Protein 7TFM (pdb70)

Radius of gyration: 14.48 Å; Cα contacts (8 Å, |Δi|>4): 204; chains: 1; bounding box: 37×33×37 Å

Sequence (142 aa):
TQQPEWTQAASDLMARTAALARKKANGYLDPVVHLAYVMFEDENSLASRVVRKLGAASSVKKDDGLEARVDAIPTQMPAPTQPRPNSDMMMRVMNTAEQERVALGDTLMAADDHFLLALHESKKEVGRILDAAGAGKKAIRTTLLLEMRK

Solvent-accessible surface area: 7739 Å² total; per-residue (Å²): 176,127,170,32,120,76,35,167,62,0,53,76,20,34,58,81,0,37,63,12,0,97,152,51,23,1,19,128,10,25,0,0,0,0,0,18,3,4,9,69,76,138,88,26,33,1,18,87,2,15,142,133,58,68,16,60,108,7,74,110,34,0,63,64,70,1,87,67,32,107,84,84,164,123,21,42,116,112,10,142,47,31,80,57,0,106,102,0,37,91,17,0,38,114,22,20,87,85,63,64,54,111,58,6,20,17,32,0,0,1,7,0,0,16,50,3,163,57,0,3,155,40,0,82,94,15,42,0,20,78,164,34,3,82,58,10,0,89,81,55,107,178

Structure (mmCIF, N/CA/C/O backbone):
data_7TFM
#
_entry.id   7TFM
#
_cell.length_a   60.971
_cell.length_b   60.971
_cell.length_c   71.807
_cell.angle_alpha   90.000
_cell.angle_beta   90.000
_cell.angle_gamma   90.000
#
_symmetry.space_group_name_H-M   'P 41 21 2'
#
loop_
_entity.id
_entity.t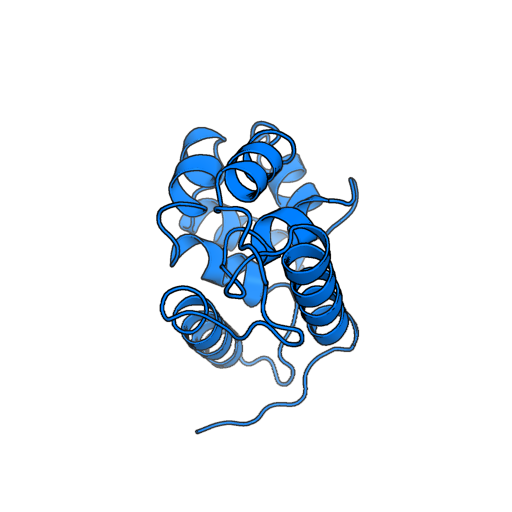ype
_entity.pdbx_description
1 polymer 'ATP-dependent Clp protease subunit, heat shock protein 100 (HSP100)'
2 non-polymer GLYCEROL
3 water water
#
loop_
_atom_site.group_PDB
_atom_site.id
_atom_site.type_symbol
_atom_site.label_atom_id
_atom_site.label_alt_id
_atom_site.label_comp_id
_atom_site.label_asym_id
_atom_site.label_entity_id
_atom_site.label_seq_id
_atom_site.pdbx_PDB_ins_code
_atom_site.Cartn_x
_atom_site.Cartn_y
_atom_site.Cartn_z
_atom_site.occupancy
_atom_site.B_iso_or_equiv
_atom_site.auth_seq_id
_atom_site.auth_comp_id
_atom_site.auth_asym_id
_atom_site.auth_atom_id
_atom_site.pdbx_PDB_model_num
ATOM 1 N N . THR A 1 3 ? -10.344 9.598 23.243 1.00 45.16 3 THR A N 1
ATOM 2 C CA . THR A 1 3 ? -8.990 9.957 22.834 1.00 45.07 3 THR A CA 1
ATOM 3 C C . THR A 1 3 ? -8.257 10.696 23.949 1.00 42.88 3 THR A C 1
ATOM 4 O O . THR A 1 3 ? -8.701 11.754 24.401 1.00 43.05 3 THR A O 1
ATOM 8 N N . GLN A 1 4 ? -7.131 10.136 24.385 1.00 40.00 4 GLN A N 1
ATOM 9 C CA . GLN A 1 4 ? -6.376 10.734 25.477 1.00 38.31 4 GLN A CA 1
ATOM 10 C C . GLN A 1 4 ? -5.801 12.078 25.056 1.00 35.15 4 GLN A C 1
ATOM 11 O O . GLN A 1 4 ? -5.309 12.244 23.936 1.00 35.61 4 GLN A O 1
ATOM 17 N N . GLN A 1 5 ? -5.869 13.048 25.966 1.00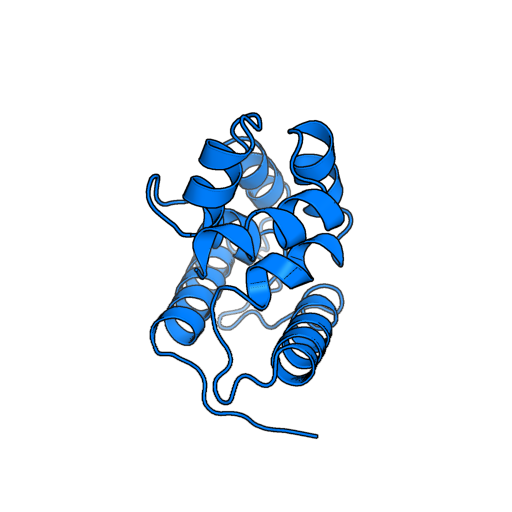 31.16 5 GLN A N 1
ATOM 18 C CA . GLN A 1 5 ? -5.222 14.343 25.794 1.00 29.01 5 GLN A CA 1
ATOM 19 C C . GLN A 1 5 ? -4.245 14.511 26.950 1.00 26.21 5 GLN A C 1
ATOM 20 O O . GLN A 1 5 ? -4.522 15.238 27.915 1.00 26.07 5 GLN A O 1
ATOM 26 N N . PRO A 1 6 ? -3.095 13.849 26.886 1.00 24.66 6 PRO A N 1
ATOM 27 C CA . PRO A 1 6 ? -2.131 13.935 27.982 1.00 23.56 6 PRO A CA 1
ATOM 28 C C . PRO A 1 6 ? -1.451 15.292 28.015 1.00 23.12 6 PRO A C 1
ATOM 29 O O . PRO A 1 6 ? -1.374 16.017 27.019 1.00 23.66 6 PRO A O 1
ATOM 33 N N . GLU A 1 7 ? -0.943 15.624 29.193 1.00 22.43 7 GLU A N 1
ATOM 34 C CA . GLU A 1 7 ? -0.032 16.745 29.321 1.00 23.38 7 GLU A CA 1
ATOM 35 C C . GLU A 1 7 ? 1.271 16.414 28.598 1.00 21.74 7 GLU A C 1
ATOM 36 O O . GLU A 1 7 ? 1.689 15.253 28.529 1.00 21.56 7 GLU A O 1
ATOM 42 N N . TRP A 1 8 ? 1.893 17.438 28.023 1.00 21.66 8 TRP A N 1
ATOM 43 C CA . TRP A 1 8 ? 3.173 17.305 27.346 1.00 21.22 8 TRP A CA 1
ATOM 44 C C . TRP A 1 8 ? 4.261 17.914 28.214 1.00 21.16 8 TRP A C 1
ATOM 45 O O . TRP A 1 8 ? 4.033 18.912 28.901 1.00 22.39 8 TRP A O 1
ATOM 56 N N . THR A 1 9 ? 5.450 17.317 28.176 1.00 21.10 9 THR A N 1
ATOM 57 C CA . THR A 1 9 ? 6.600 17.989 28.761 1.00 21.16 9 THR A CA 1
ATOM 58 C C . THR A 1 9 ? 6.867 19.282 27.999 1.00 21.16 9 THR A C 1
ATOM 59 O O . THR A 1 9 ? 6.517 19.420 26.821 1.00 20.47 9 THR A O 1
ATOM 63 N N . GLN A 1 10 ? 7.484 20.244 28.688 1.00 22.32 10 GLN A N 1
ATOM 64 C CA . GLN A 1 10 ? 7.854 21.482 28.016 1.00 24.17 10 GLN A CA 1
ATOM 65 C C . GLN A 1 10 ? 8.776 21.201 26.838 1.00 22.41 10 GLN A C 1
ATOM 66 O O . GLN A 1 10 ? 8.671 21.849 25.791 1.00 22.29 10 GLN A O 1
ATOM 72 N N . ALA A 1 11 ? 9.671 20.218 26.979 1.00 21.30 11 ALA A N 1
ATOM 73 C CA . ALA A 1 11 ? 10.583 19.900 25.885 1.00 21.57 11 ALA A CA 1
ATOM 74 C C . ALA A 1 11 ? 9.830 19.376 24.666 1.00 19.86 11 ALA A C 1
ATOM 75 O O . ALA A 1 11 ? 10.144 19.744 23.528 1.00 20.42 11 ALA A O 1
ATOM 77 N N . ALA A 1 12 ? 8.832 18.513 24.881 1.00 19.67 12 ALA A N 1
ATOM 78 C CA . ALA A 1 12 ? 8.044 18.005 23.760 1.00 18.89 12 ALA A CA 1
ATOM 79 C C . ALA A 1 12 ? 7.287 19.134 23.069 1.00 18.36 12 ALA A C 1
ATOM 80 O O . ALA A 1 12 ? 7.265 19.222 21.832 1.00 18.84 12 ALA A O 1
ATOM 82 N N . SER A 1 13 ? 6.671 20.020 23.853 1.00 18.81 13 SER A N 1
ATOM 83 C CA . SER A 1 13 ? 5.991 21.163 23.253 1.00 18.49 13 SER A CA 1
ATOM 84 C C . SER A 1 13 ? 6.962 22.031 22.463 1.00 18.27 13 SER A C 1
ATOM 85 O O . SER A 1 13 ? 6.623 22.534 21.387 1.00 18.53 13 SER A O 1
ATOM 88 N N . ASP A 1 14 ? 8.180 22.216 22.973 1.00 18.33 14 ASP A N 1
ATOM 89 C CA . ASP A 1 14 ? 9.138 23.042 22.248 1.00 18.05 14 ASP A CA 1
ATOM 90 C C . ASP A 1 14 ? 9.633 22.372 20.972 1.00 16.93 14 ASP A C 1
ATOM 91 O O . ASP A 1 14 ? 9.892 23.057 19.975 1.00 17.26 14 ASP A O 1
ATOM 96 N N . LEU A 1 15 ? 9.806 21.047 20.979 1.00 16.87 15 LEU A N 1
ATOM 97 C CA . LEU A 1 15 ? 10.1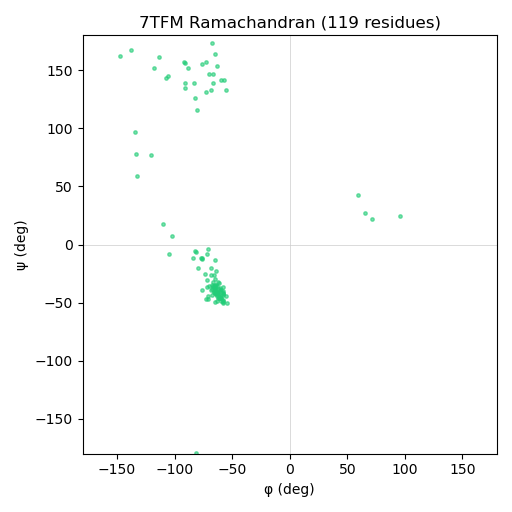55 20.375 19.734 1.00 17.50 15 LEU A CA 1
ATOM 98 C C . LEU A 1 15 ? 9.100 20.642 18.669 1.00 17.38 15 LEU A C 1
ATOM 99 O O . LEU A 1 15 ? 9.428 20.883 17.502 1.00 17.15 15 LEU A O 1
ATOM 104 N N . MET A 1 16 ? 7.825 20.640 19.058 1.00 17.14 16 MET A N 1
ATOM 105 C CA . MET A 1 16 ? 6.778 20.898 18.075 1.00 16.49 16 MET A CA 1
ATOM 106 C C . MET A 1 16 ? 6.755 22.361 17.647 1.00 15.94 16 MET A C 1
ATOM 107 O O . MET A 1 16 ? 6.505 22.663 16.475 1.00 16.84 16 MET A O 1
ATOM 112 N N . ALA A 1 17 ? 7.019 23.287 18.574 1.00 15.90 17 ALA A N 1
ATOM 113 C CA . ALA A 1 17 ? 7.120 24.693 18.191 1.00 16.34 17 ALA A CA 1
ATOM 114 C C . ALA A 1 17 ? 8.256 24.907 17.198 1.00 15.31 17 ALA A C 1
ATOM 115 O O . ALA A 1 17 ? 8.104 25.640 16.211 1.00 15.39 17 ALA A O 1
ATOM 117 N N . ARG A 1 18 ? 9.403 24.266 17.435 1.00 15.23 18 ARG A N 1
ATOM 118 C CA . ARG A 1 18 ? 10.525 24.393 16.514 1.00 15.46 18 ARG A CA 1
ATOM 119 C C . ARG A 1 18 ? 10.201 23.761 15.166 1.00 14.76 18 ARG A C 1
ATOM 120 O O . ARG A 1 18 ? 10.620 24.268 14.120 1.00 14.95 18 ARG A O 1
ATOM 128 N N . THR A 1 19 ? 9.447 22.660 15.174 1.00 14.79 19 THR A N 1
ATOM 129 C CA . THR A 1 19 ? 9.004 22.027 13.936 1.00 14.61 19 THR A CA 1
ATOM 130 C C . THR A 1 19 ? 8.125 22.974 13.125 1.00 14.76 19 THR A C 1
ATOM 131 O O . THR A 1 19 ? 8.311 23.136 11.910 1.00 15.33 19 THR A O 1
ATOM 135 N N . ALA A 1 20 ? 7.165 23.623 13.790 1.00 14.72 20 ALA A N 1
ATOM 136 C CA . ALA A 1 20 ? 6.292 24.564 13.106 1.00 14.87 20 ALA A CA 1
ATOM 137 C C . ALA A 1 20 ? 7.076 25.765 12.589 1.00 14.42 20 ALA A C 1
ATOM 138 O O . ALA A 1 20 ? 6.797 26.272 11.499 1.00 14.90 20 ALA A O 1
ATOM 140 N N . ALA A 1 21 ? 8.063 26.234 13.354 1.00 14.26 21 ALA A N 1
ATOM 141 C CA . ALA A 1 21 ? 8.861 27.365 12.895 1.00 14.47 21 ALA A CA 1
ATOM 142 C C . ALA A 1 21 ? 9.701 26.988 11.682 1.00 14.52 21 ALA A C 1
ATOM 143 O O . ALA A 1 21 ? 9.884 27.800 10.766 1.00 14.87 21 ALA A O 1
ATOM 145 N N . LEU A 1 22 ? 10.208 25.757 11.652 1.00 14.48 22 LEU A N 1
ATOM 146 C CA . LEU A 1 22 ? 10.988 25.295 10.510 1.00 14.43 22 LEU A CA 1
ATOM 147 C C . LEU A 1 22 ? 10.128 25.232 9.253 1.00 14.08 22 LEU A C 1
ATOM 148 O O . LEU A 1 22 ? 10.514 25.742 8.193 1.00 14.22 22 LEU A O 1
ATOM 153 N N . ALA A 1 23 ? 8.956 24.607 9.350 1.00 14.27 23 ALA A N 1
ATOM 154 C CA . ALA A 1 23 ? 8.090 24.491 8.184 1.00 14.15 23 ALA A CA 1
ATOM 155 C C . ALA A 1 23 ? 7.704 25.864 7.654 1.00 14.34 23 ALA A C 1
ATOM 156 O O . ALA A 1 23 ? 7.662 26.077 6.437 1.00 14.68 23 ALA A O 1
ATOM 158 N N . ARG A 1 24 ? 7.446 26.816 8.555 1.00 14.27 24 ARG A N 1
ATOM 159 C CA . ARG A 1 24 ? 7.081 28.162 8.130 1.00 14.20 24 ARG A CA 1
ATOM 160 C C . ARG A 1 24 ? 8.247 28.869 7.451 1.00 13.94 24 ARG A C 1
ATOM 161 O O . ARG A 1 24 ? 8.063 29.521 6.422 1.00 14.19 24 ARG A O 1
ATOM 169 N N . LYS A 1 25 ? 9.450 28.759 8.019 1.00 14.21 25 LYS A N 1
ATOM 170 C CA . LYS A 1 25 ? 10.621 29.413 7.448 1.00 14.78 25 LYS A CA 1
ATOM 171 C C . LYS A 1 25 ? 10.926 28.904 6.042 1.00 13.98 25 LYS A C 1
ATOM 172 O O . LYS A 1 25 ? 11.403 29.669 5.192 1.00 14.27 25 LYS A O 1
ATOM 178 N N . LYS A 1 26 ? 10.646 27.627 5.780 1.00 13.71 26 LYS A N 1
ATOM 179 C CA . LYS A 1 26 ? 10.821 27.006 4.472 1.00 13.86 26 LYS A CA 1
ATOM 180 C C . LYS A 1 26 ? 9.648 27.273 3.534 1.00 13.97 26 LYS A C 1
ATOM 181 O O . LYS A 1 26 ? 9.706 26.867 2.363 1.00 14.34 26 LYS A O 1
ATOM 187 N N . ALA A 1 27 ? 8.584 27.918 4.023 1.00 13.84 27 ALA A N 1
ATOM 188 C CA . ALA A 1 27 ? 7.392 28.180 3.224 1.00 14.46 27 ALA A CA 1
ATOM 189 C C . ALA A 1 27 ? 6.765 26.879 2.722 1.00 13.89 27 ALA A C 1
ATOM 190 O O . ALA A 1 27 ? 6.337 26.775 1.571 1.00 15.31 27 ALA A O 1
ATOM 192 N N . ASN A 1 28 ? 6.700 25.879 3.596 1.00 13.66 28 ASN A N 1
ATOM 193 C CA . ASN A 1 28 ? 6.131 24.590 3.237 1.00 14.09 28 ASN A CA 1
ATOM 194 C C . ASN A 1 28 ? 4.636 24.558 3.564 1.00 14.08 28 ASN A C 1
ATOM 195 O O . ASN A 1 28 ? 4.137 25.289 4.427 1.00 15.36 28 ASN A O 1
ATOM 200 N N . GLY A 1 29 ? 3.918 23.670 2.873 1.00 14.83 29 GLY A N 1
ATOM 201 C CA . GLY A 1 29 ? 2.470 23.616 3.002 1.00 15.30 29 GLY A CA 1
ATOM 202 C C . GLY A 1 29 ? 1.942 22.894 4.223 1.00 15.62 29 GLY A C 1
ATOM 203 O O . GLY A 1 29 ? 0.774 23.093 4.580 1.00 16.19 29 GLY A O 1
ATOM 204 N N . TYR A 1 30 ? 2.756 22.043 4.847 1.00 15.25 30 TYR A N 1
ATOM 205 C CA . TYR A 1 30 ? 2.323 21.223 5.970 1.00 15.53 30 TYR A CA 1
ATOM 206 C C . TYR A 1 30 ? 3.499 21.019 6.910 1.00 15.28 30 TYR A C 1
ATOM 207 O O . TYR A 1 30 ? 4.659 21.184 6.524 1.00 17.01 30 TYR A O 1
ATOM 216 N N . LEU A 1 31 ? 3.185 20.612 8.143 1.00 15.80 31 LEU A N 1
ATOM 217 C CA . LEU A 1 31 ? 4.187 20.033 9.029 1.00 15.82 31 LEU A CA 1
ATOM 218 C C . LEU A 1 31 ? 4.358 18.564 8.676 1.00 15.59 31 LEU A C 1
ATOM 219 O O . LEU A 1 31 ? 3.380 17.809 8.648 1.00 16.88 31 LEU A O 1
ATOM 224 N N . ASP A 1 32 ? 5.596 18.161 8.414 1.00 15.12 32 ASP A N 1
ATOM 225 C CA . ASP A 1 32 ? 5.913 16.813 7.993 1.00 15.38 32 ASP A CA 1
ATOM 226 C C . ASP A 1 32 ? 6.813 16.152 9.029 1.00 15.45 32 ASP A C 1
ATOM 227 O O . ASP A 1 32 ? 7.591 16.840 9.702 1.00 15.24 32 ASP A O 1
ATOM 232 N N . PRO A 1 33 ? 6.772 14.823 9.155 1.00 15.72 33 PRO A N 1
ATOM 233 C CA . PRO A 1 33 ? 7.727 14.160 10.054 1.00 15.68 33 PRO A CA 1
ATOM 234 C C . PRO A 1 33 ? 9.172 14.534 9.790 1.00 14.61 33 PRO A C 1
ATOM 235 O O . PRO A 1 33 ? 9.981 14.543 10.727 1.00 14.78 33 PRO A O 1
ATOM 239 N N A VAL A 1 34 ? 9.507 14.847 8.535 0.54 14.72 34 VAL A N 1
ATOM 240 N N B VAL A 1 34 ? 9.550 14.844 8.549 0.46 14.64 34 VAL A N 1
ATOM 241 C CA A VAL A 1 34 ? 10.867 15.235 8.174 0.54 14.95 34 VAL A CA 1
ATOM 242 C CA B VAL A 1 34 ? 10.955 15.181 8.336 0.46 14.73 34 VAL A CA 1
ATOM 243 C C A VAL A 1 34 ? 11.290 16.500 8.919 0.54 14.59 34 VAL A C 1
ATOM 244 C C B VAL A 1 34 ? 11.316 16.515 8.983 0.46 14.46 34 VAL A C 1
ATOM 245 O O A VAL A 1 34 ? 12.445 16.625 9.347 0.54 14.72 34 VAL A O 1
ATOM 246 O O B VAL A 1 34 ? 12.468 16.713 9.392 0.46 14.89 34 VAL A O 1
ATOM 253 N N . HIS A 1 35 ? 10.358 17.442 9.108 1.00 14.42 35 HIS A N 1
ATOM 254 C CA . HIS A 1 35 ? 10.633 18.653 9.883 1.00 14.19 35 HIS A CA 1
ATOM 255 C C . HIS A 1 35 ? 10.948 18.305 11.333 1.00 14.39 35 HIS A C 1
ATOM 256 O O . HIS A 1 35 ? 11.924 18.800 11.910 1.00 14.62 35 HIS A O 1
ATOM 263 N N . LEU A 1 36 ? 10.103 17.472 11.950 1.00 14.44 36 LEU A N 1
ATOM 264 C CA . LEU A 1 36 ? 10.318 17.087 13.341 1.00 14.18 36 LEU A CA 1
ATOM 265 C C . LEU A 1 36 ? 11.633 16.342 13.502 1.00 14.59 36 LEU A C 1
ATOM 266 O O . LEU A 1 36 ? 12.375 16.582 14.462 1.00 14.47 36 LEU A O 1
ATOM 271 N N . ALA A 1 37 ? 11.945 15.436 12.570 1.00 14.70 37 ALA A N 1
ATOM 272 C CA . ALA A 1 37 ? 13.196 14.694 12.658 1.00 14.67 37 ALA A CA 1
ATOM 273 C C . ALA A 1 37 ? 14.397 15.626 12.571 1.00 14.28 37 ALA A C 1
ATOM 274 O O . ALA A 1 37 ? 15.342 15.510 13.358 1.00 14.47 37 ALA A O 1
ATOM 276 N N . TYR A 1 38 ? 14.385 16.565 11.622 1.00 14.41 38 TYR A N 1
ATOM 277 C CA . TYR A 1 38 ? 15.497 17.504 11.552 1.00 14.78 38 TYR A CA 1
ATOM 278 C C . TYR A 1 38 ? 15.642 18.268 12.865 1.00 14.53 38 TYR A C 1
ATOM 279 O O . TYR A 1 38 ? 16.745 18.386 13.412 1.00 14.90 38 TYR A O 1
ATOM 288 N N . VAL A 1 39 ? 14.534 18.801 13.380 1.00 14.34 39 VAL A N 1
ATOM 289 C CA . VAL A 1 39 ? 14.573 19.513 14.653 1.00 15.02 39 VAL A CA 1
ATOM 290 C C . VAL A 1 39 ? 15.170 18.641 15.752 1.00 14.78 39 VAL A C 1
ATOM 291 O O . VAL A 1 39 ? 16.005 19.099 16.542 1.00 15.52 39 VAL A O 1
ATOM 295 N N . MET A 1 40 ? 14.760 17.370 15.820 1.00 14.68 40 MET A N 1
ATOM 296 C CA . MET A 1 40 ? 15.246 16.497 16.887 1.00 14.84 40 MET A CA 1
ATOM 297 C C . MET A 1 40 ? 16.739 16.224 16.772 1.00 14.92 40 MET A C 1
ATOM 298 O O . MET A 1 40 ? 17.390 15.940 17.784 1.00 16.10 40 MET A O 1
ATOM 303 N N . PHE A 1 41 ? 17.292 16.300 15.561 1.00 15.07 41 PHE A N 1
ATOM 304 C CA . PHE A 1 41 ? 18.706 16.069 15.304 1.00 15.87 41 PHE A CA 1
ATOM 305 C C . PHE A 1 41 ? 19.498 17.361 15.103 1.00 16.63 41 PHE A C 1
ATOM 306 O O . PHE A 1 41 ? 20.691 17.310 14.779 1.00 18.16 41 PHE A O 1
ATOM 314 N N . GLU A 1 42 ? 18.879 18.517 15.327 1.00 16.07 42 GLU A N 1
ATOM 315 C CA . GLU A 1 42 ? 19.548 19.780 15.036 1.00 17.27 42 GLU A CA 1
ATOM 316 C C . GLU A 1 42 ? 20.680 20.057 16.018 1.00 17.96 42 GLU A C 1
ATOM 317 O O . GLU A 1 42 ? 21.761 20.498 15.615 1.00 19.43 42 GLU A O 1
ATOM 323 N N . ASP A 1 43 ? 20.450 19.832 17.307 1.00 17.61 43 ASP A N 1
ATOM 324 C CA . ASP A 1 43 ? 21.450 20.122 18.326 1.00 19.60 43 ASP A CA 1
ATOM 325 C C . ASP A 1 43 ? 22.305 18.888 18.570 1.00 18.34 43 ASP A C 1
ATOM 326 O O . ASP A 1 43 ? 21.782 17.783 18.719 1.00 17.87 43 ASP A O 1
ATOM 331 N N . GLU A 1 44 ? 23.625 19.094 18.645 1.00 19.78 44 GLU A N 1
ATOM 332 C CA . GLU A 1 44 ? 24.563 17.980 18.732 1.00 21.83 44 GLU A CA 1
ATOM 333 C C . GLU A 1 44 ? 24.400 17.161 20.004 1.00 20.28 44 GLU A C 1
ATOM 334 O O . GLU A 1 44 ? 24.811 15.999 20.025 1.00 21.33 44 GLU A O 1
ATOM 340 N N . ASN A 1 45 ? 23.824 17.732 21.064 1.00 19.51 45 ASN A N 1
ATOM 341 C CA . ASN A 1 45 ? 23.632 17.015 22.321 1.00 20.92 45 ASN A CA 1
ATOM 342 C C . ASN A 1 45 ? 22.163 16.696 22.595 1.00 19.31 45 ASN A C 1
ATOM 343 O O . ASN A 1 45 ? 21.802 16.380 23.735 1.00 19.89 45 ASN A O 1
ATOM 348 N N . SER A 1 46 ? 21.311 16.761 21.572 1.00 17.81 46 SER A N 1
ATOM 349 C CA . SER A 1 46 ? 19.907 16.405 21.745 1.00 17.85 46 SER A CA 1
ATOM 350 C C . SER A 1 46 ? 19.764 14.918 22.077 1.00 17.19 46 SER A C 1
ATOM 351 O O . SER A 1 46 ? 20.686 14.118 21.885 1.00 17.05 46 SER A O 1
ATOM 354 N N . LEU A 1 47 ? 18.577 14.546 22.573 1.00 17.76 47 LEU A N 1
ATOM 355 C CA . LEU A 1 47 ? 18.304 13.136 22.853 1.00 17.19 47 LEU A CA 1
ATOM 356 C C . LEU A 1 47 ? 18.554 12.271 21.622 1.00 16.11 47 LEU A C 1
ATOM 357 O O . LEU A 1 47 ? 19.268 11.261 21.692 1.00 16.67 47 LEU A O 1
ATOM 362 N N . ALA A 1 48 ? 17.985 12.662 20.476 1.00 15.83 48 ALA A N 1
ATOM 363 C CA . ALA A 1 48 ? 18.147 11.867 19.264 1.00 16.77 48 ALA A CA 1
ATOM 364 C C . ALA A 1 48 ? 19.610 11.803 18.828 1.00 15.90 48 ALA A C 1
ATOM 365 O O . ALA A 1 48 ? 20.103 10.739 18.428 1.00 16.12 48 ALA A O 1
ATOM 367 N N . SER A 1 49 ? 20.330 12.926 18.919 1.00 16.23 49 SER A N 1
ATOM 368 C CA . SER A 1 49 ? 21.753 12.919 18.593 1.00 16.93 49 SER A CA 1
ATOM 369 C C . SER A 1 49 ? 22.532 11.987 19.512 1.00 16.72 49 SER A C 1
ATOM 370 O O . SER A 1 49 ? 23.471 11.312 19.073 1.00 17.29 49 SER A O 1
ATOM 373 N N . ARG A 1 50 ? 22.171 11.950 20.797 1.00 16.04 50 ARG A N 1
ATOM 374 C CA . ARG A 1 50 ? 22.881 11.090 21.734 1.00 17.11 50 ARG A CA 1
ATOM 375 C C . ARG A 1 50 ? 22.560 9.615 21.514 1.00 16.65 50 ARG A C 1
ATOM 376 O O . ARG A 1 50 ? 23.418 8.760 21.755 1.00 17.15 50 ARG A O 1
ATOM 384 N N . VAL A 1 51 ? 21.354 9.297 21.037 1.00 16.48 51 VAL A N 1
ATOM 385 C CA . VAL A 1 51 ? 21.036 7.925 20.652 1.00 16.27 51 VAL A CA 1
ATOM 386 C C . VAL A 1 51 ? 21.913 7.485 19.488 1.00 16.32 51 VAL A C 1
ATOM 387 O O . VAL A 1 51 ? 22.489 6.391 19.500 1.00 16.44 51 VAL A O 1
ATOM 391 N N . VAL A 1 52 ? 22.002 8.323 18.451 1.00 16.89 52 VAL A N 1
ATOM 392 C CA . VAL A 1 52 ? 22.876 8.040 17.314 1.00 18.05 52 VAL A CA 1
ATOM 393 C C . VAL A 1 52 ? 24.323 7.869 17.768 1.00 17.52 52 VAL A C 1
ATOM 394 O O . VAL A 1 52 ? 25.018 6.941 17.335 1.00 18.14 52 VAL A O 1
ATOM 398 N N . ARG A 1 53 ? 24.794 8.744 18.664 1.00 18.44 53 ARG A N 1
ATOM 399 C CA . ARG A 1 53 ? 26.151 8.623 19.189 1.00 19.56 53 ARG A CA 1
ATOM 400 C C . ARG A 1 53 ? 26.365 7.271 19.865 1.00 17.91 53 ARG A C 1
ATOM 401 O O . ARG A 1 53 ? 27.354 6.578 19.603 1.00 18.80 53 ARG A O 1
ATOM 409 N N . LYS A 1 54 ? 25.445 6.883 20.751 1.00 16.95 54 LYS A N 1
ATOM 410 C CA . LYS A 1 54 ? 25.606 5.634 21.486 1.00 17.23 54 LYS A CA 1
ATOM 411 C C . LYS A 1 54 ? 25.603 4.426 20.556 1.00 16.07 54 LYS A C 1
ATOM 412 O O . LYS A 1 54 ? 26.330 3.455 20.797 1.00 16.42 54 LYS A O 1
ATOM 418 N N . LEU A 1 55 ? 24.804 4.472 19.487 1.00 15.47 55 LEU A N 1
ATOM 419 C CA . LEU A 1 55 ? 24.730 3.381 18.523 1.00 16.04 55 LEU A CA 1
ATOM 420 C C . LEU A 1 55 ? 25.921 3.322 17.580 1.00 16.19 55 LEU A C 1
ATOM 421 O O . LEU A 1 55 ? 26.072 2.323 16.868 1.00 16.96 55 LEU A O 1
ATOM 426 N N . GLY A 1 56 ? 26.759 4.351 17.539 1.00 16.08 56 GLY A N 1
ATOM 427 C CA . GLY A 1 56 ? 27.744 4.423 16.477 1.00 17.25 56 GLY A CA 1
ATOM 428 C C . GLY A 1 56 ? 27.124 4.595 15.109 1.00 17.25 56 GLY A C 1
ATOM 429 O O . GLY A 1 56 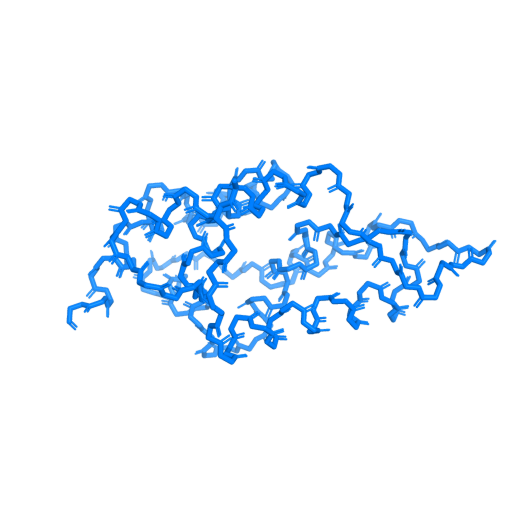? 27.717 4.199 14.099 1.00 17.87 56 GLY A O 1
ATOM 430 N N . ALA A 1 57 ? 25.940 5.188 15.049 1.00 16.41 57 ALA A N 1
ATOM 431 C CA . ALA A 1 57 ? 25.280 5.416 13.779 1.00 15.95 57 ALA A CA 1
ATOM 432 C C . ALA A 1 57 ? 25.931 6.590 13.046 1.00 15.59 57 ALA A C 1
ATOM 433 O O . ALA A 1 57 ? 26.556 7.463 13.650 1.00 16.29 57 ALA A O 1
ATOM 435 N N . ALA A 1 58 ? 25.793 6.593 11.723 1.00 14.94 58 ALA A N 1
ATOM 436 C CA . ALA A 1 58 ? 26.256 7.732 10.949 1.00 15.40 58 ALA A CA 1
ATOM 437 C C . ALA A 1 58 ? 25.410 8.963 11.267 1.00 15.08 58 ALA A C 1
ATOM 438 O O . ALA A 1 58 ? 24.255 8.861 11.682 1.00 15.84 58 ALA A O 1
ATOM 440 N N A SER A 1 59 ? 25.993 10.141 11.051 0.60 15.46 59 SER A N 1
ATOM 441 N N B SER A 1 59 ? 26.014 10.136 11.089 0.40 14.66 59 SER A N 1
ATOM 442 C CA A SER A 1 59 ? 25.270 11.384 11.293 0.60 15.75 59 SER A CA 1
ATOM 443 C CA B SER A 1 59 ? 25.276 11.378 11.251 0.40 14.47 59 SER A CA 1
ATOM 444 C C A SER A 1 59 ? 24.196 11.599 10.232 0.60 15.58 59 S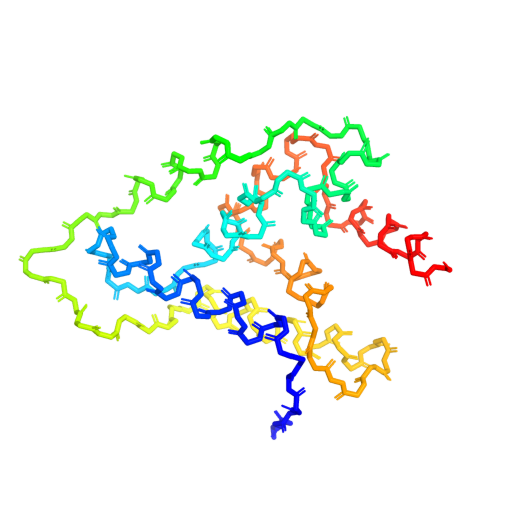ER A C 1
ATOM 445 C C B SER A 1 5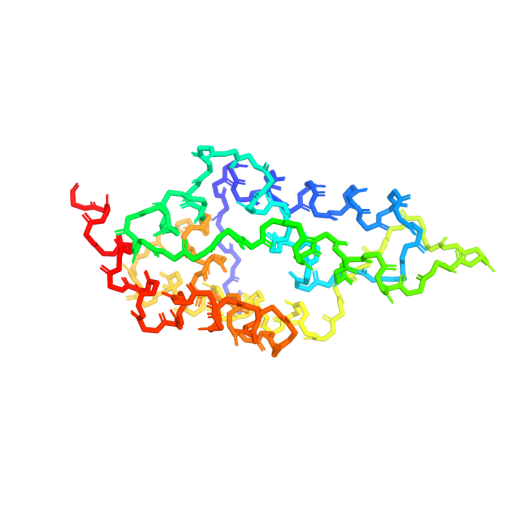9 ? 24.136 11.439 10.242 0.40 14.47 59 SER A C 1
ATOM 446 O O A SER A 1 59 ? 24.447 11.450 9.030 0.60 17.08 59 SER A O 1
ATOM 447 O O B SER A 1 59 ? 24.278 11.012 9.091 0.40 14.80 59 SER A O 1
ATOM 452 N N . VAL A 1 60 ? 22.998 11.965 10.686 1.00 15.13 60 VAL A N 1
ATOM 453 C CA . VAL A 1 60 ? 21.817 12.096 9.842 1.00 14.81 60 VAL A CA 1
ATOM 454 C C . VAL A 1 60 ? 21.359 13.535 9.678 1.00 14.37 60 VAL A C 1
ATOM 455 O O . VAL A 1 60 ? 20.432 13.785 8.898 1.00 14.82 60 VAL A O 1
ATOM 459 N N A LYS A 1 61 ? 22.001 14.489 10.359 0.57 15.01 61 LYS A N 1
ATOM 460 N N B LYS A 1 61 ? 21.947 14.490 10.402 0.43 14.41 61 LYS A N 1
ATOM 461 C CA A LYS A 1 61 ? 21.551 15.877 10.320 0.57 15.06 61 LYS A CA 1
ATOM 462 C CA B LYS A 1 61 ? 21.403 15.846 10.412 0.43 14.30 61 LYS A CA 1
ATOM 463 C C A LYS A 1 61 ? 21.515 16.421 8.894 0.57 14.49 61 LYS A C 1
ATOM 464 C C B LYS A 1 61 ? 21.445 16.490 9.030 0.43 13.75 61 LYS A C 1
ATOM 465 O O A LYS A 1 61 ? 20.469 16.877 8.417 0.57 13.84 61 LYS A O 1
ATOM 466 O O B LYS A 1 61 ? 20.503 17.189 8.636 0.43 13.15 61 LYS A O 1
ATOM 477 N N A ASP A 1 62 ? 22.656 16.382 8.196 0.57 14.93 62 ASP A N 1
ATOM 478 N N B ASP A 1 62 ? 22.526 16.267 8.278 0.43 14.38 62 ASP A N 1
ATOM 479 C CA A ASP A 1 62 ? 22.710 16.953 6.851 0.57 15.60 62 ASP A CA 1
ATOM 480 C CA B ASP A 1 62 ? 22.663 16.908 6.972 0.43 15.36 62 ASP A CA 1
ATOM 481 C C A ASP A 1 62 ? 21.706 16.288 5.915 0.57 15.40 62 ASP A C 1
ATOM 482 C C B ASP A 1 62 ? 21.732 16.282 5.940 0.43 15.20 62 ASP A C 1
ATOM 483 O O A ASP A 1 62 ? 21.057 16.969 5.111 0.57 14.78 62 ASP A O 1
ATOM 484 O O B ASP A 1 62 ? 21.182 16.983 5.082 0.43 14.86 62 ASP A O 1
ATOM 493 N N . GLY A 1 63 ? 21.562 14.962 5.996 1.00 14.85 63 GLY A N 1
ATOM 494 C CA . GLY A 1 63 ? 20.640 14.293 5.095 1.00 14.59 63 GLY A CA 1
ATOM 495 C C . GLY A 1 63 ? 19.199 14.664 5.377 1.00 14.16 63 GLY A C 1
ATOM 496 O O . GLY A 1 63 ? 18.402 14.847 4.453 1.00 14.03 63 GLY A O 1
ATOM 497 N N . LEU A 1 64 ? 18.847 14.799 6.660 1.00 13.81 64 LEU A N 1
ATOM 498 C CA . LEU A 1 64 ? 17.512 15.270 7.007 1.00 13.97 64 LEU A CA 1
ATOM 499 C C . LEU A 1 64 ? 17.295 16.706 6.547 1.00 13.98 64 LEU A C 1
ATOM 500 O O . LEU A 1 64 ? 16.198 17.057 6.103 1.00 14.71 64 LEU A O 1
ATOM 505 N N . GLU A 1 65 ? 18.327 17.553 6.632 1.00 14.04 65 GLU A N 1
ATOM 506 C CA . GLU A 1 65 ? 18.171 18.917 6.145 1.00 14.31 65 GLU A CA 1
ATOM 507 C C . GLU A 1 65 ? 17.921 18.924 4.645 1.00 14.04 65 GLU A C 1
ATOM 508 O O . GLU A 1 65 ? 17.063 19.661 4.153 1.00 14.44 65 GLU A O 1
ATOM 514 N N . ALA A 1 66 ? 18.664 18.103 3.902 1.00 13.76 66 ALA A N 1
ATOM 515 C CA . ALA A 1 66 ? 18.405 17.973 2.473 1.00 14.01 66 ALA A CA 1
ATOM 516 C C . ALA A 1 66 ? 16.970 17.525 2.219 1.00 13.85 66 ALA A C 1
ATOM 517 O O . ALA A 1 66 ? 16.298 18.041 1.319 1.00 14.08 66 ALA A O 1
ATOM 519 N N . ARG A 1 67 ? 16.477 16.573 3.011 1.00 13.81 67 ARG A N 1
ATOM 520 C CA . ARG A 1 67 ? 15.112 16.105 2.798 1.00 13.67 67 ARG A CA 1
ATOM 521 C C . ARG A 1 67 ? 14.091 17.192 3.124 1.00 13.61 67 ARG A C 1
ATOM 522 O O . ARG A 1 67 ? 13.068 17.304 2.446 1.00 14.29 67 ARG A O 1
ATOM 530 N N . VAL A 1 68 ? 14.362 18.022 4.133 1.00 13.61 68 VAL A N 1
ATOM 531 C CA . VAL A 1 68 ? 13.519 19.194 4.373 1.00 13.77 68 VAL A CA 1
ATOM 532 C C . VAL A 1 68 ? 13.538 20.114 3.159 1.00 13.34 68 VAL A C 1
ATOM 533 O O . VAL A 1 68 ? 12.498 20.622 2.725 1.00 13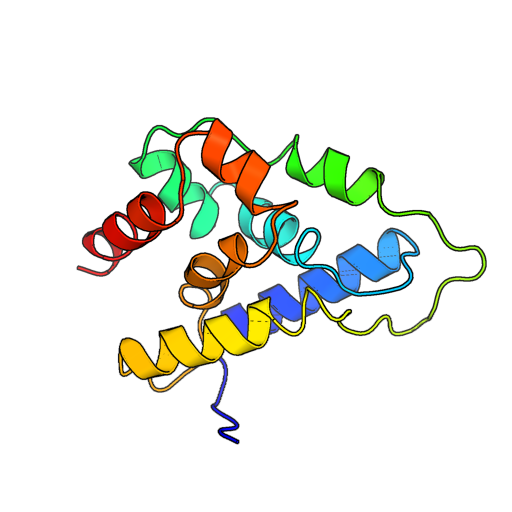.61 68 VAL A O 1
ATOM 537 N N . ASP A 1 69 ? 14.732 20.362 2.608 1.00 13.41 69 ASP A N 1
ATOM 538 C CA . ASP A 1 69 ? 14.859 21.266 1.472 1.00 13.79 69 ASP A CA 1
ATOM 539 C C . ASP A 1 69 ? 14.309 20.682 0.175 1.00 14.27 69 ASP A C 1
ATOM 540 O O . ASP A 1 69 ? 14.193 21.416 -0.812 1.00 15.13 69 ASP A O 1
ATOM 545 N N . ALA A 1 70 ? 13.944 19.402 0.165 1.00 13.24 70 ALA A N 1
ATOM 546 C CA . ALA A 1 70 ? 13.227 18.802 -0.947 1.00 14.07 70 ALA A CA 1
ATOM 547 C C . ALA A 1 70 ? 11.721 19.033 -0.870 1.00 13.74 70 ALA A C 1
ATOM 548 O O . ALA A 1 70 ? 11.017 18.761 -1.852 1.00 14.18 70 ALA A O 1
ATOM 550 N N . ILE A 1 71 ? 11.204 19.513 0.257 1.00 13.68 71 ILE A N 1
ATOM 551 C CA . ILE A 1 71 ? 9.772 19.826 0.327 1.00 14.02 71 ILE A CA 1
ATOM 552 C C . ILE A 1 71 ? 9.514 21.087 -0.491 1.00 13.62 71 ILE A C 1
ATOM 553 O O . ILE A 1 71 ? 10.249 22.073 -0.334 1.00 13.70 71 ILE A O 1
ATOM 558 N N . PRO A 1 72 ? 8.519 21.107 -1.380 1.00 14.17 72 PRO A N 1
ATOM 559 C CA . PRO A 1 72 ? 8.340 22.276 -2.256 1.00 14.25 72 PRO A CA 1
ATOM 560 C C . PRO A 1 72 ? 8.160 23.587 -1.493 1.00 14.39 72 PRO A C 1
ATOM 561 O O . PRO A 1 72 ? 7.520 23.637 -0.437 1.00 14.91 72 PRO A O 1
ATOM 565 N N . THR A 1 73 ? 8.756 24.653 -2.035 1.00 14.20 73 THR A N 1
ATOM 566 C CA . THR A 1 73 ? 8.535 26.008 -1.538 1.00 14.14 73 THR A CA 1
ATOM 567 C C . THR A 1 73 ? 7.217 26.511 -2.113 1.00 14.57 73 THR A C 1
ATOM 568 O O . THR A 1 73 ? 7.102 26.690 -3.330 1.00 17.43 73 THR A O 1
ATOM 572 N N . GLN A 1 74 ? 6.231 26.761 -1.261 1.00 14.04 74 GLN A N 1
ATOM 573 C CA . GLN A 1 74 ? 4.917 27.174 -1.725 1.00 14.82 74 GLN A CA 1
ATOM 574 C C . GLN A 1 74 ? 4.829 28.693 -1.815 1.00 14.64 74 GLN A C 1
ATOM 575 O O . GLN A 1 74 ? 5.322 29.409 -0.942 1.00 15.45 74 GLN A O 1
ATOM 581 N N . MET A 1 75 ? 4.201 29.176 -2.885 1.00 15.01 75 MET A N 1
ATOM 582 C CA . MET A 1 75 ? 4.096 30.607 -3.170 1.00 15.55 75 MET A CA 1
ATOM 583 C C . MET A 1 75 ? 2.655 30.900 -3.565 1.00 16.12 75 MET A C 1
ATOM 584 O O . MET A 1 75 ? 2.281 30.701 -4.734 1.00 17.84 75 MET A O 1
ATOM 589 N N . PRO A 1 76 ? 1.807 31.369 -2.636 1.00 15.90 76 PRO A N 1
ATOM 590 C CA . PRO A 1 76 ? 2.107 31.693 -1.239 1.00 16.65 76 PRO A CA 1
ATOM 591 C C . PRO A 1 76 ? 1.937 30.487 -0.324 1.00 15.40 76 PRO A C 1
ATOM 592 O O . PRO A 1 76 ? 1.144 29.593 -0.606 1.00 17.45 76 PRO A O 1
ATOM 596 N N . ALA A 1 77 ? 2.681 30.475 0.764 1.00 15.56 77 ALA A N 1
ATOM 597 C CA . ALA A 1 77 ? 2.636 29.419 1.760 1.00 15.24 77 ALA A CA 1
ATOM 598 C C . ALA A 1 77 ? 1.618 29.741 2.852 1.00 16.00 77 ALA A C 1
ATOM 599 O O . ALA A 1 77 ? 1.292 30.907 3.086 1.00 18.32 77 ALA A O 1
ATOM 601 N N . PRO A 1 78 ? 1.102 28.729 3.555 1.00 15.34 78 PRO A N 1
ATOM 602 C CA . PRO A 1 78 ? 0.167 28.998 4.652 1.00 16.76 78 PRO A CA 1
ATOM 603 C C . PRO A 1 78 ? 0.875 29.638 5.838 1.00 16.96 78 PRO A C 1
ATOM 604 O O . PRO A 1 78 ? 2.039 29.349 6.138 1.00 16.58 78 PRO A O 1
ATOM 608 N N . THR A 1 79 ? 0.141 30.507 6.535 1.00 17.80 79 THR A N 1
ATOM 609 C CA . THR A 1 79 ? 0.709 31.154 7.713 1.00 18.17 79 THR A CA 1
ATOM 610 C C . THR A 1 79 ? 0.805 30.201 8.893 1.00 17.74 79 THR A C 1
ATOM 611 O O . THR A 1 79 ? 1.644 30.403 9.779 1.00 19.26 79 THR A O 1
ATOM 615 N N . GLN A 1 80 ? -0.041 29.174 8.938 1.00 17.40 80 GLN A N 1
ATOM 616 C CA . GLN A 1 80 ? -0.030 28.197 10.025 1.00 18.29 80 GLN A CA 1
ATOM 617 C C . GLN A 1 80 ? -0.098 26.804 9.421 1.00 16.81 80 GLN A C 1
ATOM 618 O O . GLN A 1 80 ? -1.162 26.174 9.408 1.00 18.43 80 GLN A O 1
ATOM 624 N N . PRO A 1 81 ? 1.016 26.295 8.896 1.00 16.23 81 PRO A N 1
ATOM 625 C CA . PRO A 1 81 ? 0.996 24.932 8.350 1.00 16.40 81 PRO A CA 1
ATOM 626 C C . PRO A 1 81 ? 0.613 23.927 9.429 1.00 16.92 81 PRO A C 1
ATOM 627 O O . PRO A 1 81 ? 1.002 24.060 10.591 1.00 18.46 81 PRO A O 1
ATOM 631 N N . ARG A 1 82 ? -0.170 22.927 9.037 1.00 16.91 82 ARG A N 1
ATOM 632 C CA . ARG A 1 82 ? -0.720 21.930 9.938 1.00 17.63 82 ARG A CA 1
ATOM 633 C C . ARG A 1 82 ? -0.124 20.564 9.651 1.00 16.69 82 ARG A C 1
ATOM 634 O O . ARG A 1 82 ? 0.424 20.332 8.571 1.00 17.26 82 ARG A O 1
ATOM 642 N N . PRO A 1 83 ? -0.214 19.629 10.594 1.00 18.11 83 PRO A N 1
ATOM 643 C CA . PRO A 1 83 ? 0.255 18.265 10.329 1.00 18.80 83 PRO A CA 1
ATOM 644 C C . PRO A 1 83 ? -0.399 17.661 9.093 1.00 18.87 83 PRO A C 1
ATOM 645 O O . PRO A 1 83 ? -1.622 17.723 8.919 1.00 20.17 83 PRO A O 1
ATOM 649 N N . ASN A 1 84 ? 0.421 17.062 8.230 1.00 18.08 84 ASN A N 1
ATOM 650 C CA . ASN A 1 84 ? -0.119 16.234 7.162 1.00 18.49 84 ASN A CA 1
ATOM 651 C C . ASN A 1 84 ? -0.453 14.843 7.707 1.00 18.98 84 ASN A C 1
ATOM 652 O O . ASN A 1 84 ? -0.279 14.555 8.895 1.00 18.68 84 ASN A O 1
ATOM 657 N N . SER A 1 85 ? -0.950 13.962 6.836 1.00 20.38 85 SER A N 1
ATOM 658 C CA . SER A 1 85 ? -1.364 12.648 7.314 1.00 21.89 85 SER A CA 1
ATOM 659 C C . SER A 1 85 ? -0.188 11.835 7.849 1.00 20.33 85 SER A C 1
ATOM 660 O O . SER A 1 85 ? -0.355 11.076 8.809 1.00 19.98 85 SER A O 1
ATOM 663 N N . ASP A 1 86 ? 1.004 11.981 7.255 1.00 19.74 86 ASP A N 1
ATOM 664 C CA . ASP A 1 86 ? 2.180 11.300 7.793 1.00 19.47 86 ASP A CA 1
ATOM 665 C C . ASP A 1 86 ? 2.497 11.795 9.199 1.00 17.99 86 ASP A C 1
ATOM 666 O O . ASP A 1 86 ? 2.832 11.004 10.087 1.00 17.41 86 ASP A O 1
ATOM 671 N N . MET A 1 87 ? 2.400 13.106 9.418 1.00 17.31 87 MET A N 1
ATOM 672 C CA . MET A 1 87 ? 2.661 13.644 10.746 1.00 18.00 87 MET A CA 1
ATOM 673 C C . MET A 1 87 ? 1.635 13.137 11.756 1.00 17.52 87 MET A C 1
ATOM 674 O O . MET A 1 87 ? 1.982 12.818 12.901 1.00 18.17 87 MET A O 1
ATOM 679 N N A MET A 1 88 ? 0.364 13.069 11.350 0.54 17.76 88 MET A N 1
ATOM 680 N N B MET A 1 88 ? 0.368 13.032 11.351 0.46 18.52 88 MET A N 1
ATOM 681 C CA A MET A 1 88 ? -0.664 12.522 12.231 0.54 18.87 88 MET A CA 1
ATOM 682 C CA B MET A 1 88 ? -0.634 12.537 12.291 0.46 20.40 88 MET A CA 1
ATOM 683 C C A MET A 1 88 ? -0.324 11.099 12.650 0.54 18.49 88 MET A C 1
ATOM 684 C C B MET A 1 88 ? -0.429 11.062 12.625 0.46 19.72 88 MET A C 1
ATOM 685 O O A MET A 1 88 ? -0.477 10.735 13.821 0.54 17.81 88 MET A O 1
ATOM 686 O O B MET A 1 88 ? -0.788 10.625 13.723 0.46 20.52 88 MET A O 1
ATOM 695 N N . ARG A 1 89 ? 0.157 10.283 11.709 1.00 18.88 89 ARG A N 1
ATOM 696 C CA . ARG A 1 89 ? 0.515 8.908 12.045 1.00 18.79 89 ARG A CA 1
ATOM 697 C C . ARG A 1 89 ? 1.662 8.867 13.043 1.00 18.60 89 ARG A C 1
ATOM 698 O O . ARG A 1 89 ? 1.632 8.077 13.995 1.00 19.08 89 ARG A O 1
ATOM 706 N N . VAL A 1 90 ? 2.672 9.718 12.851 1.00 17.43 90 VAL A N 1
ATOM 707 C CA . VAL A 1 90 ? 3.766 9.800 13.814 1.00 17.56 90 VAL A CA 1
ATOM 708 C C . VAL A 1 90 ? 3.236 10.184 15.190 1.00 17.92 90 VAL A C 1
ATOM 709 O O . VAL A 1 90 ? 3.598 9.573 16.203 1.00 18.04 90 VAL A O 1
ATOM 713 N N . MET A 1 91 ? 2.360 11.192 15.246 1.00 18.35 91 MET A N 1
ATOM 714 C CA . MET A 1 91 ? 1.826 11.626 16.536 1.00 18.84 91 MET A CA 1
ATOM 715 C C . MET A 1 91 ? 0.971 10.542 17.186 1.00 18.51 91 MET A C 1
ATOM 716 O O . MET A 1 91 ? 1.021 10.357 18.408 1.00 19.60 91 MET A O 1
ATOM 721 N N . ASN A 1 92 ? 0.194 9.804 16.391 1.00 18.84 92 ASN A N 1
ATOM 722 C CA . ASN A 1 92 ? -0.598 8.713 16.950 1.00 20.29 92 ASN A CA 1
ATOM 723 C C . ASN A 1 92 ? 0.292 7.608 17.501 1.00 19.98 92 ASN A C 1
ATOM 724 O O . ASN A 1 92 ? -0.001 7.029 18.555 1.00 20.59 92 ASN A O 1
ATOM 729 N N . THR A 1 93 ? 1.382 7.296 16.802 1.00 19.26 93 THR A N 1
ATOM 730 C CA . THR A 1 93 ? 2.311 6.294 17.311 1.00 18.94 93 THR A CA 1
ATOM 731 C C . THR A 1 93 ? 3.018 6.784 18.567 1.00 18.54 93 THR A C 1
ATOM 732 O O . THR A 1 93 ? 3.225 6.007 19.506 1.00 19.40 93 THR A O 1
ATOM 736 N N . ALA A 1 94 ? 3.372 8.071 18.620 1.00 18.74 94 ALA A N 1
ATOM 737 C CA . ALA A 1 94 ? 3.986 8.597 19.836 1.00 18.67 94 ALA A CA 1
ATOM 738 C C . ALA A 1 94 ? 3.068 8.391 21.037 1.00 18.60 94 ALA A C 1
ATOM 739 O O . ALA A 1 94 ? 3.522 8.007 22.124 1.00 19.58 94 ALA A O 1
ATOM 741 N N . GLU A 1 95 ? 1.767 8.619 20.853 1.00 18.89 95 GLU A N 1
ATOM 742 C CA . GLU A 1 95 ? 0.817 8.395 21.936 1.00 19.89 95 GLU A CA 1
ATOM 743 C C . GLU A 1 95 ? 0.764 6.923 22.338 1.00 19.92 95 GLU A C 1
ATOM 744 O O . GLU A 1 95 ? 0.722 6.601 23.532 1.00 20.90 95 GLU A O 1
ATOM 750 N N . GLN A 1 96 ? 0.767 6.015 21.357 1.00 20.24 96 GLN A N 1
ATOM 751 C CA . GLN A 1 96 ? 0.834 4.589 21.669 1.00 21.21 96 GLN A CA 1
ATOM 752 C C . GLN A 1 96 ? 2.076 4.257 22.486 1.00 21.31 96 GLN A C 1
ATOM 753 O O . GLN A 1 96 ? 2.010 3.467 23.437 1.00 22.05 96 GLN A O 1
ATOM 759 N N . GLU A 1 97 ? 3.221 4.841 22.127 1.00 21.12 97 GLU A N 1
ATOM 760 C CA . GLU A 1 97 ? 4.456 4.553 22.848 1.00 21.91 97 GLU A CA 1
ATOM 761 C C . GLU A 1 97 ? 4.414 5.109 24.265 1.00 22.32 97 GLU A C 1
ATOM 762 O O . GLU A 1 97 ? 4.901 4.465 25.206 1.00 23.33 97 GLU A O 1
ATOM 768 N N . ARG A 1 98 ? 3.836 6.300 24.436 1.00 21.55 98 ARG A N 1
ATOM 769 C CA . ARG A 1 98 ? 3.671 6.868 25.769 1.00 21.47 98 ARG A CA 1
ATOM 770 C C . ARG A 1 98 ? 2.871 5.924 26.654 1.00 22.88 98 ARG A C 1
ATOM 771 O O . ARG A 1 98 ? 3.269 5.618 27.786 1.00 23.63 98 ARG A O 1
ATOM 779 N N . VAL A 1 99 ? 1.743 5.430 26.139 1.00 23.40 99 VAL A N 1
ATOM 780 C CA . VAL A 1 99 ? 0.887 4.548 26.925 1.00 24.60 99 VAL A CA 1
ATOM 781 C C . VAL A 1 99 ? 1.590 3.228 27.217 1.00 25.53 99 VAL A C 1
ATOM 782 O O . VAL A 1 99 ? 1.507 2.701 28.333 1.00 27.20 99 VAL A O 1
ATOM 786 N N . ALA A 1 100 ? 2.302 2.681 26.229 1.00 25.21 100 ALA A N 1
ATOM 787 C CA . ALA A 1 100 ? 2.961 1.393 26.416 1.00 26.75 100 ALA A CA 1
ATOM 788 C C . ALA A 1 100 ? 4.046 1.469 27.484 1.00 27.53 100 ALA A C 1
ATOM 789 O O . ALA A 1 100 ? 4.265 0.507 28.230 1.00 29.04 100 ALA A O 1
ATOM 791 N N . LEU A 1 101 ? 4.733 2.604 27.578 1.00 25.61 101 LEU A N 1
ATOM 792 C CA . LEU A 1 101 ? 5.756 2.779 28.599 1.00 26.12 101 LEU A CA 1
ATOM 793 C C . LEU A 1 101 ? 5.177 3.160 29.953 1.00 27.62 101 LEU A C 1
ATOM 794 O O . LEU A 1 101 ? 5.924 3.209 30.937 1.00 28.32 101 LEU A O 1
ATOM 799 N N . GLY A 1 102 ? 3.874 3.420 30.029 1.00 28.10 102 GLY A N 1
ATOM 800 C CA . GLY A 1 102 ? 3.273 3.870 31.268 1.00 29.06 102 GLY A CA 1
ATOM 801 C C . GLY A 1 102 ? 3.636 5.280 31.667 1.00 29.77 102 GLY A C 1
ATOM 802 O O . GLY A 1 102 ? 3.529 5.627 32.844 1.00 31.90 102 GLY A O 1
ATOM 803 N N . ASP A 1 103 ? 4.057 6.110 30.717 1.00 28.03 103 ASP A N 1
ATOM 804 C CA . ASP A 1 103 ? 4.457 7.475 31.025 1.00 27.14 103 ASP A CA 1
ATOM 805 C C . ASP A 1 103 ? 3.243 8.391 31.093 1.00 26.62 103 ASP A C 1
ATOM 806 O O . ASP A 1 103 ? 2.331 8.304 30.265 1.00 26.92 103 ASP A O 1
ATOM 811 N N . THR A 1 104 ? 3.247 9.289 32.083 1.00 25.76 104 THR A N 1
ATOM 812 C CA . THR A 1 104 ? 2.128 10.206 32.277 1.00 26.48 104 THR A CA 1
ATOM 813 C C . THR A 1 104 ? 2.133 11.335 31.254 1.00 26.23 104 THR A C 1
ATOM 814 O O . THR A 1 104 ? 1.069 11.743 30.772 1.00 27.12 104 THR A O 1
ATOM 818 N N . LEU A 1 105 ? 3.309 11.856 30.921 1.00 24.69 105 LEU A N 1
ATOM 819 C CA . LEU A 1 105 ? 3.446 13.000 30.029 1.00 23.92 105 LEU A CA 1
ATOM 820 C C . LEU A 1 105 ? 4.002 12.556 28.685 1.00 23.20 105 LEU A C 1
ATOM 821 O O . LEU A 1 105 ? 4.859 11.669 28.619 1.00 23.88 105 LEU A O 1
ATOM 826 N N . MET A 1 106 ? 3.516 13.184 27.614 1.00 22.44 106 MET A N 1
ATOM 827 C CA . MET A 1 106 ? 4.134 13.020 26.305 1.00 22.13 106 MET A CA 1
ATOM 828 C C . MET A 1 106 ? 5.510 13.674 26.316 1.00 20.93 106 MET A C 1
ATOM 829 O O . MET A 1 106 ? 5.660 14.813 26.771 1.00 21.27 106 MET A O 1
ATOM 834 N N . ALA A 1 107 ? 6.513 12.962 25.802 1.00 20.39 107 ALA A N 1
ATOM 835 C CA . ALA A 1 107 ? 7.905 13.356 25.953 1.00 19.81 107 ALA A CA 1
ATOM 836 C C . ALA A 1 107 ? 8.659 13.150 24.642 1.00 18.88 107 ALA A C 1
ATOM 837 O O . ALA A 1 107 ? 8.189 12.476 23.719 1.00 18.70 107 ALA A O 1
ATOM 839 N N . ALA A 1 108 ? 9.867 13.720 24.587 1.00 18.59 108 ALA A N 1
ATOM 840 C CA . ALA A 1 108 ? 10.704 13.601 23.395 1.00 18.32 108 ALA A CA 1
ATOM 841 C C . ALA A 1 108 ? 10.975 12.146 23.035 1.00 17.89 108 ALA A C 1
ATOM 842 O O . ALA A 1 108 ? 11.040 11.797 21.849 1.00 18.25 108 ALA A O 1
ATOM 844 N N A ASP A 1 109 ? 11.162 11.292 24.051 0.61 17.73 109 ASP A N 1
ATOM 845 N N B ASP A 1 109 ? 11.125 11.277 24.038 0.39 17.88 109 ASP A N 1
ATOM 846 C CA A ASP A 1 109 ? 11.393 9.869 23.817 0.61 18.73 109 ASP A CA 1
ATOM 847 C CA B ASP A 1 109 ? 11.434 9.882 23.738 0.39 18.57 109 ASP A CA 1
ATOM 848 C C A ASP A 1 109 ? 10.311 9.283 22.923 0.61 17.28 109 ASP A C 1
ATOM 849 C C B ASP A 1 109 ? 10.297 9.198 22.985 0.39 17.42 109 ASP A C 1
ATOM 850 O O A ASP A 1 109 ? 10.599 8.510 22.001 0.61 17.05 109 ASP A O 1
ATOM 851 O O B ASP A 1 109 ? 10.542 8.270 22.206 0.39 17.09 109 ASP A O 1
ATOM 860 N N . HIS A 1 110 ? 9.056 9.653 23.181 1.00 17.22 110 HIS A N 1
ATOM 861 C CA . HIS A 1 110 ? 7.938 9.072 22.445 1.00 17.32 110 HIS A CA 1
ATOM 862 C C . HIS A 1 110 ? 7.958 9.506 20.987 1.00 16.88 110 HIS A C 1
ATOM 863 O O . HIS A 1 110 ? 7.645 8.708 20.092 1.00 17.01 110 HIS A O 1
ATOM 870 N N . PHE A 1 111 ? 8.318 10.766 20.729 1.00 15.63 111 PHE A N 1
ATOM 871 C CA . PHE A 1 111 ? 8.484 11.216 19.350 1.00 16.43 111 PHE A CA 1
ATOM 872 C C . PHE A 1 111 ? 9.581 10.424 18.651 1.00 16.83 111 PHE A C 1
ATOM 873 O O . PHE A 1 111 ? 9.426 10.015 17.495 1.00 16.54 111 PHE A O 1
ATOM 881 N N . LEU A 1 112 ? 10.708 10.217 19.333 1.00 15.92 112 LEU A N 1
ATOM 882 C CA . LEU A 1 112 ? 11.816 9.493 18.723 1.00 16.85 112 LEU A CA 1
ATOM 883 C C . LEU A 1 112 ? 11.418 8.059 18.382 1.00 16.82 112 LEU A C 1
ATOM 884 O O . LEU A 1 112 ? 11.763 7.555 17.307 1.00 17.60 112 LEU A O 1
ATOM 889 N N . LEU A 1 113 ? 10.682 7.394 19.282 1.00 17.02 113 LEU A N 1
ATOM 890 C CA . LEU A 1 113 ? 10.161 6.048 19.058 1.00 17.22 113 LEU A CA 1
ATOM 891 C C . LEU A 1 113 ? 9.137 5.987 17.932 1.00 17.35 113 LEU A C 1
ATOM 892 O O . LEU A 1 113 ? 8.814 4.883 17.482 1.00 19.20 113 LEU A O 1
ATOM 897 N N . ALA A 1 114 ? 8.622 7.133 17.475 1.00 15.91 114 ALA A N 1
ATOM 898 C CA . ALA A 1 114 ? 7.588 7.197 16.452 1.00 15.97 114 ALA A CA 1
ATOM 899 C C . ALA A 1 114 ? 8.103 7.628 15.085 1.00 15.95 114 ALA A C 1
ATOM 900 O O . ALA A 1 114 ? 7.351 7.550 14.106 1.00 16.19 114 ALA A O 1
ATOM 902 N N . LEU A 1 115 ? 9.364 8.057 14.983 1.00 15.98 115 LEU A N 1
ATOM 903 C CA . LEU A 1 115 ? 9.839 8.643 13.731 1.00 16.84 115 LEU A CA 1
ATOM 904 C C . LEU A 1 115 ? 9.846 7.638 12.589 1.00 16.01 115 LEU A C 1
ATOM 905 O O . LEU A 1 115 ? 9.708 8.026 11.423 1.00 16.17 115 LEU A O 1
ATOM 910 N N . HIS A 1 116 ? 10.030 6.356 12.890 1.00 15.61 116 HIS A N 1
ATOM 911 C CA . HIS A 1 116 ? 10.039 5.346 11.843 1.00 15.70 116 HIS A CA 1
ATOM 912 C C . HIS A 1 116 ? 8.672 5.091 11.233 1.00 16.19 116 HIS A C 1
ATOM 913 O O . HIS A 1 116 ? 8.587 4.324 10.271 1.00 17.57 116 HIS A O 1
ATOM 920 N N . GLU A 1 117 ? 7.609 5.726 11.728 1.00 15.76 117 GLU A N 1
ATOM 921 C CA . GLU A 1 117 ? 6.345 5.661 11.005 1.00 15.98 117 GLU A CA 1
ATOM 922 C C . GLU A 1 117 ? 6.405 6.414 9.687 1.00 16.01 117 GLU A C 1
ATOM 923 O O . GLU A 1 117 ? 5.566 6.174 8.813 1.00 17.73 117 GLU A O 1
ATOM 929 N N . SER A 1 118 ? 7.351 7.331 9.545 1.00 15.47 118 SER A N 1
ATOM 930 C CA . SER A 1 118 ? 7.606 8.006 8.282 1.00 15.62 118 SER A CA 1
ATOM 931 C C . SER A 1 118 ? 8.668 7.233 7.514 1.00 15.76 118 SER A C 1
ATOM 932 O O . SER A 1 118 ? 9.781 7.049 8.010 1.00 16.27 118 SER A O 1
ATOM 935 N N A LYS A 1 119 ? 8.340 6.808 6.294 0.47 16.59 119 LYS A N 1
ATOM 936 N N B LYS A 1 119 ? 8.313 6.775 6.313 0.53 16.45 119 LYS A N 1
ATOM 937 C CA A LYS A 1 119 ? 9.330 6.111 5.481 0.47 17.95 119 LYS A CA 1
ATOM 938 C CA B LYS A 1 119 ? 9.289 6.130 5.442 0.53 17.60 119 LYS A CA 1
ATOM 939 C C A LYS A 1 119 ? 10.424 7.048 4.984 0.47 16.95 119 LYS A C 1
ATOM 940 C C B LYS A 1 119 ? 10.439 7.072 5.114 0.53 16.14 119 LYS A C 1
ATOM 941 O O A LYS A 1 119 ? 11.541 6.597 4.711 0.47 17.38 119 LYS A O 1
ATOM 942 O O B LYS A 1 119 ? 11.605 6.659 5.097 0.53 15.74 119 LYS A O 1
ATOM 953 N N . GLU A 1 120 ? 10.133 8.346 4.858 1.00 16.06 120 GLU A N 1
ATOM 954 C CA . GLU A 1 120 ? 11.169 9.282 4.429 1.00 16.03 120 GLU A CA 1
ATOM 955 C C . GLU A 1 120 ? 12.186 9.558 5.540 1.00 15.01 120 GLU A C 1
ATOM 956 O O . GLU A 1 120 ? 13.387 9.676 5.264 1.00 16.73 120 GLU A O 1
ATOM 962 N N . VAL A 1 121 ? 11.736 9.646 6.796 1.00 14.51 121 VAL A N 1
ATOM 963 C CA . VAL A 1 121 ? 12.679 9.724 7.913 1.00 14.14 121 VAL A CA 1
ATOM 964 C C . VAL A 1 121 ? 13.336 8.373 8.141 1.00 14.17 121 VAL A C 1
ATOM 965 O O . VAL A 1 121 ? 14.559 8.271 8.297 1.00 14.30 121 VAL A O 1
ATOM 969 N N . GLY A 1 122 ? 12.519 7.318 8.171 1.00 14.03 122 GLY A N 1
ATOM 970 C CA . GLY A 1 122 ? 13.008 6.005 8.546 1.00 14.81 122 GLY A CA 1
ATOM 971 C C . GLY A 1 122 ? 14.101 5.489 7.634 1.00 14.49 122 GLY A C 1
ATOM 972 O O . GLY A 1 122 ? 15.028 4.821 8.091 1.00 15.52 122 GLY A O 1
ATOM 973 N N . ARG A 1 123 ? 14.000 5.768 6.329 1.00 14.67 123 ARG A N 1
ATOM 974 C CA . ARG A 1 123 ? 15.005 5.239 5.410 1.00 15.41 123 ARG A CA 1
ATOM 975 C C . ARG A 1 123 ? 16.372 5.859 5.673 1.00 14.48 123 ARG A C 1
ATOM 976 O O . ARG A 1 123 ? 17.399 5.196 5.509 1.00 15.45 123 ARG A O 1
ATOM 984 N N . ILE A 1 124 ? 16.399 7.119 6.107 1.00 14.01 124 ILE A N 1
ATOM 985 C CA . ILE A 1 124 ? 17.656 7.772 6.460 1.00 14.29 124 ILE A CA 1
ATOM 986 C C . ILE A 1 124 ? 18.212 7.189 7.755 1.00 14.25 124 ILE A C 1
ATOM 987 O O . ILE A 1 124 ? 19.402 6.859 7.845 1.00 14.79 124 ILE A O 1
ATOM 992 N N . LEU A 1 125 ? 17.358 7.043 8.773 1.00 13.99 125 LEU A N 1
ATOM 993 C CA . LEU A 1 125 ? 17.810 6.478 10.042 1.00 14.22 125 LEU A CA 1
ATOM 994 C C . LEU A 1 125 ? 18.265 5.030 9.874 1.00 14.23 125 LEU A C 1
ATOM 995 O O . LEU A 1 125 ? 19.270 4.618 10.468 1.00 14.61 125 LEU A O 1
ATOM 1000 N N . ASP A 1 126 ? 17.533 4.244 9.071 1.00 14.64 126 ASP A N 1
ATOM 1001 C CA . ASP A 1 126 ? 17.898 2.850 8.833 1.00 14.61 126 ASP A CA 1
ATOM 1002 C C . ASP A 1 126 ? 19.287 2.740 8.220 1.00 14.17 126 ASP A C 1
ATOM 1003 O O . ASP A 1 126 ? 20.112 1.930 8.663 1.00 14.72 126 ASP A O 1
ATOM 1008 N N . ALA A 1 127 ? 19.548 3.527 7.170 1.00 14.55 127 ALA A N 1
ATOM 1009 C CA . ALA A 1 127 ? 20.839 3.460 6.496 1.00 14.66 127 ALA A CA 1
ATOM 1010 C C . ALA A 1 127 ? 21.975 3.847 7.425 1.00 14.27 127 ALA A C 1
ATOM 1011 O O . ALA A 1 127 ? 23.085 3.324 7.296 1.00 15.33 127 ALA A O 1
ATOM 1013 N N . ALA A 1 128 ? 21.717 4.751 8.369 1.00 14.37 128 ALA A N 1
ATOM 1014 C CA . ALA A 1 128 ? 22.742 5.222 9.285 1.00 14.99 128 ALA A CA 1
ATOM 1015 C C . ALA A 1 128 ? 23.074 4.222 10.383 1.00 15.11 128 ALA A C 1
ATOM 1016 O O . ALA A 1 128 ? 24.068 4.416 11.083 1.00 16.71 128 ALA A O 1
ATOM 1018 N N . GLY A 1 129 ? 22.285 3.172 10.563 1.00 15.08 129 GLY A N 1
ATOM 1019 C CA . GLY A 1 129 ? 22.491 2.268 11.675 1.00 15.14 129 GLY A CA 1
ATOM 1020 C C . GLY A 1 129 ? 21.631 2.556 12.884 1.00 14.60 129 GLY A C 1
ATOM 1021 O O . GLY A 1 129 ? 21.999 2.169 13.997 1.00 15.51 129 GLY A O 1
ATOM 1022 N N . ALA A 1 130 ? 20.486 3.209 12.696 1.00 14.69 130 ALA A N 1
ATOM 1023 C CA . ALA A 1 130 ? 19.583 3.577 13.778 1.00 14.98 130 ALA A CA 1
ATOM 1024 C C . ALA A 1 130 ? 18.154 3.198 13.391 1.00 14.60 130 ALA A C 1
ATOM 1025 O O . ALA A 1 130 ? 17.256 4.038 13.314 1.00 15.38 130 ALA A O 1
ATOM 1027 N N . GLY A 1 131 ? 17.943 1.909 13.135 1.00 14.53 131 GLY A N 1
ATOM 1028 C CA . GLY A 1 131 ? 16.605 1.422 12.885 1.00 14.64 131 GLY A CA 1
ATOM 1029 C C . GLY A 1 131 ? 15.732 1.500 14.124 1.00 14.12 131 GLY A C 1
ATOM 1030 O O . GLY A 1 131 ? 16.181 1.792 15.235 1.00 14.51 131 GLY A O 1
ATOM 1031 N N . LYS A 1 132 ? 14.454 1.187 13.919 1.00 14.96 132 LYS A N 1
ATOM 1032 C CA . LYS A 1 132 ? 13.456 1.313 14.976 1.00 16.12 132 LYS A CA 1
ATOM 1033 C C . LYS A 1 132 ? 13.822 0.485 16.209 1.00 15.19 132 LYS A C 1
ATOM 1034 O O . LYS A 1 132 ? 13.797 0.989 17.340 1.00 15.59 132 LYS A O 1
ATOM 1040 N N . LYS A 1 133 ? 14.149 -0.797 16.016 1.00 14.39 133 LYS A N 1
ATOM 1041 C CA . LYS A 1 133 ? 14.481 -1.650 17.153 1.00 14.84 133 LYS A CA 1
ATOM 1042 C C . LYS A 1 133 ? 15.738 -1.166 17.859 1.00 14.44 133 LYS A C 1
ATOM 1043 O O . LYS A 1 133 ? 15.815 -1.186 19.096 1.00 14.83 133 LYS A O 1
ATOM 1049 N N . ALA A 1 134 ? 16.736 -0.726 17.091 1.00 14.62 134 ALA A N 1
ATOM 1050 C CA . ALA A 1 134 ? 17.983 -0.281 17.694 1.00 14.44 134 ALA A CA 1
ATOM 1051 C C . ALA A 1 134 ? 17.770 0.977 18.526 1.00 14.15 134 ALA A C 1
ATOM 1052 O O . ALA A 1 134 ? 18.342 1.114 19.615 1.00 14.95 134 ALA A O 1
ATOM 1054 N N . ILE A 1 135 ? 16.960 1.912 18.021 1.00 14.73 135 ILE A N 1
ATOM 1055 C CA . ILE A 1 135 ? 16.641 3.116 18.781 1.00 15.24 135 ILE A CA 1
ATOM 1056 C C . ILE A 1 135 ? 15.954 2.754 20.091 1.00 14.66 135 ILE A C 1
ATOM 1057 O O . ILE A 1 135 ? 16.291 3.283 21.156 1.00 15.38 135 ILE A O 1
ATOM 1062 N N . ARG A 1 136 ? 14.979 1.847 20.037 1.00 15.28 136 ARG A N 1
ATOM 1063 C CA . ARG A 1 136 ? 14.275 1.458 21.254 1.00 16.01 136 ARG A CA 1
ATOM 1064 C C . ARG A 1 136 ? 15.231 0.876 22.288 1.00 15.94 136 ARG A C 1
ATOM 1065 O O . ARG A 1 136 ? 15.160 1.218 23.476 1.00 16.48 136 ARG A O 1
ATOM 1073 N N . THR A 1 137 ? 16.124 -0.021 21.857 1.00 15.16 137 THR A N 1
ATOM 1074 C CA . THR A 1 137 ? 17.054 -0.646 22.790 1.00 15.12 137 THR A CA 1
ATOM 1075 C C . THR A 1 137 ? 18.007 0.381 23.389 1.00 14.73 137 THR A C 1
ATOM 1076 O O . THR A 1 137 ? 18.375 0.292 24.568 1.00 15.47 137 THR A O 1
ATOM 1078 N N . THR A 1 138 ? 18.411 1.371 22.595 1.00 14.76 138 THR A N 1
ATOM 1079 C CA . THR A 1 138 ? 19.351 2.370 23.080 1.00 14.98 138 THR A CA 1
ATOM 1080 C C . THR A 1 138 ? 18.677 3.303 24.074 1.00 15.49 138 THR A C 1
ATOM 1081 O O . THR A 1 138 ? 19.249 3.627 25.123 1.00 16.25 138 THR A O 1
ATOM 1085 N N A LEU A 1 139 ? 17.454 3.744 23.766 0.72 15.79 139 LEU A N 1
ATOM 1086 N N B LEU A 1 139 ? 17.446 3.719 23.773 0.28 16.73 139 LEU A N 1
ATOM 1087 C CA A LEU A 1 139 ? 16.703 4.562 24.712 0.72 16.78 139 LEU A CA 1
ATOM 1088 C CA B LEU A 1 139 ? 16.692 4.561 24.692 0.28 18.22 139 LEU A CA 1
ATOM 1089 C C A LEU A 1 139 ? 16.511 3.840 26.036 0.72 17.90 139 LEU A C 1
ATOM 1090 C C B LEU A 1 139 ? 16.435 3.855 26.018 0.28 18.40 139 LEU A C 1
ATOM 1091 O O A LEU A 1 139 ? 16.591 4.455 27.105 0.72 18.55 139 LEU A O 1
ATOM 1092 O O B LEU A 1 139 ? 16.399 4.504 27.069 0.28 19.02 139 LEU A O 1
ATOM 1101 N N . LEU A 1 140 ? 16.250 2.534 25.989 1.00 17.86 140 LEU A N 1
ATOM 1102 C CA . LEU A 1 140 ? 16.076 1.784 27.226 1.00 19.04 140 LEU A CA 1
ATOM 1103 C C . LEU A 1 140 ? 17.335 1.848 28.086 1.00 18.84 140 LEU A C 1
ATOM 1104 O O . LEU A 1 140 ? 17.250 2.026 29.308 1.00 19.90 140 LEU A O 1
ATOM 1109 N N . GLU A 1 141 ? 18.515 1.712 27.467 1.00 17.46 141 GLU A N 1
ATOM 1110 C CA . GLU A 1 141 ? 19.757 1.835 28.228 1.00 17.82 141 GLU A CA 1
ATOM 1111 C C . GLU A 1 141 ? 19.921 3.239 28.790 1.00 19.39 141 GLU A C 1
ATOM 1112 O O . GLU A 1 141 ? 20.355 3.414 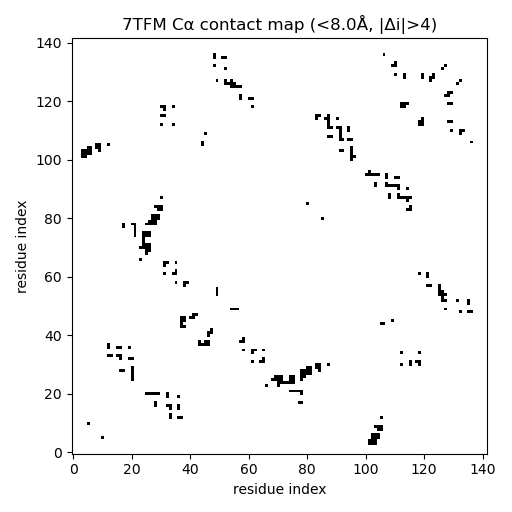29.937 1.00 20.74 141 GLU A O 1
ATOM 1118 N N . MET A 1 142 ? 19.588 4.253 27.989 1.00 20.11 142 MET A N 1
ATOM 1119 C CA . MET A 1 142 ? 19.774 5.635 28.416 1.00 21.69 142 MET A CA 1
ATOM 1120 C C . MET A 1 142 ? 18.824 6.026 29.543 1.00 23.87 142 MET A C 1
ATOM 1121 O O . MET A 1 142 ? 19.136 6.937 30.319 1.00 26.46 142 MET A O 1
ATOM 1126 N N . ARG A 1 143 ? 17.668 5.370 29.650 1.00 25.24 143 ARG A N 1
ATOM 1127 C CA . ARG A 1 143 ? 16.710 5.694 30.700 1.00 29.53 143 ARG A CA 1
ATOM 1128 C C . ARG A 1 143 ? 17.097 5.138 32.065 1.00 30.82 143 ARG A C 1
ATOM 1129 O O . ARG A 1 143 ? 16.492 5.536 33.065 1.00 31.79 143 ARG A O 1
ATOM 1137 N N . LYS A 1 144 ? 18.080 4.245 32.136 1.00 31.36 144 LYS A N 1
ATOM 1138 C CA . LYS A 1 144 ? 18.521 3.688 33.415 1.00 31.75 144 LYS A CA 1
ATOM 1139 C C . LYS A 1 144 ? 19.077 4.758 34.351 1.00 36.15 144 LYS A C 1
ATOM 1140 O O . LYS A 1 144 ? 19.838 5.632 33.931 1.00 38.69 144 LYS A O 1
#

Secondary structure (DSSP, 8-state):
-----B-HHHHHHHHHHHHHHHHTT-SEE-HHHHHHHHHHSTTSHHHHHHHHHTPPP-HHHHHHHHHTS---SSPPSS-EE-HHHHHHHHHHHHHHHHHT-SSB-HHHHHHHGGGSHHHHHHHHHHT--HHHHHHHHHHHT-

InterPro domains:
  IPR001270 ClpA/B family [PR00300] (601-619)
  IPR001270 ClpA/B family [PR00300] (646-664)
  IPR001270 ClpA/B family [PR00300] (675-693)
  IPR001270 ClpA/B family [PR00300] (708-722)
  IPR003593 AAA+ ATPase domain [SM00382] (197-342)
  IPR003593 AAA+ ATPase domain [SM00382] (597-768)
  IPR003959 ATPase, AAA-type, core [PF00004] (202-314)
  IPR003959 ATPase, AAA-type, core [PF07724] (596-761)
  IPR004176 Clp, repeat (R) N-terminal domain [PF02861] (9-126)
  IPR004176 Clp, repeat (R) N-terminal domain [PS51903] (3-145)
  IPR018368 ClpA/B, conserved site 1 [PS00870] (293-305)
  IPR019489 Clp ATPase, C-terminal [PF10431] (767-847)
  IPR019489 Clp ATPase, C-terminal [SM01086] (767-858)
  IPR027417 P-loop containing nucleoside triphosphate hydrolase [G3DSA:3.40.50.300] (147-341)
  IPR027417 P-loop containing nucleoside triphosphate hydrolase [G3DSA:3.40.50.300] (342-544)
  IPR027417 P-loop containing nucleoside triphosphate hydrolase [G3DSA:3.40.50.300] (549-765)
  IPR027417 P-loop containing nucleoside triphosphate hydrolase [SSF52540] (158-544)
  IPR027417 P-loop containing nucleoside triphosphate hydrolase [SSF52540] (546-848)
  IPR028299 ClpA/B, conserved site 2 [PS00871] (631-649)
  IPR036628 Clp, N-terminal domain superfamily [G3DSA:1.10.1780.10] (6-146)

Foldseek 3Di:
DDDFAADPQVVVLVVQQQVLCVVLLAAARALLSSVLSQLVDCPHPVNVLLVVQVFDRLNVVSVVVSNPGDRDVRGDPGHYHDPLRVQLVVQLVVVCVVVVHRHRYPLSSVLSSCSDVSSQVSCVVRRRHNVSSVVSVVVVVD

Nearest PDB structures (foldseek):
  7tfm-assembly1_A  TM=1.007E+00  e=2.640E-25  Leishmania mexicana MHOM/GT/2001/U1103
  5u2l-assembly1_A  TM=9.120E-01  e=2.541E-09  Candida albicans SC5314
  6ucr-assembly1_A  TM=8.719E-01  e=2.998E-07  Mycobacterium tuberculosis H37Rv
  3fh2-assembly1_A  TM=8.603E-01  e=1.107E-06  Corynebacterium glutamicum
  8ibp-assembly1_A  TM=8.122E-01  e=1.107E-06  Mycobacterium tuberculosis

CATH classification: 1.10.1780.10

B-factor: mean 21.39, std 8.13, range [9.77, 66.54]

Organism: Leishmania mexicana (strain MHOM/GT/2001/U1103) (NCBI:txid929439)